Protein AF-A0A7W4ED89-F1 (afdb_monomer_lite)

Structure (mmCIF, N/CA/C/O backbone):
data_AF-A0A7W4ED89-F1
#
_entry.id   AF-A0A7W4ED89-F1
#
loop_
_atom_site.group_PDB
_atom_site.id
_atom_site.type_symbol
_atom_site.label_atom_id
_atom_site.label_alt_id
_atom_site.label_comp_id
_atom_site.label_asym_id
_atom_site.label_entity_id
_atom_site.label_seq_id
_atom_site.pdbx_PDB_ins_code
_atom_site.Cartn_x
_atom_site.Cartn_y
_atom_site.Cartn_z
_atom_site.occupancy
_atom_site.B_iso_or_equiv
_atom_site.auth_seq_id
_atom_site.auth_comp_id
_atom_site.auth_asym_id
_atom_site.auth_atom_id
_atom_site.pdbx_PDB_model_num
ATOM 1 N N . MET A 1 1 ? -25.181 29.603 -11.028 1.00 39.59 1 MET A N 1
ATOM 2 C CA . MET A 1 1 ? -24.629 28.427 -11.731 1.00 39.59 1 MET A CA 1
ATOM 3 C C . MET A 1 1 ? -24.108 27.465 -10.679 1.00 39.59 1 MET A C 1
ATOM 5 O O . MET A 1 1 ? -23.156 27.807 -10.000 1.00 39.59 1 MET A O 1
ATOM 9 N N . ALA A 1 2 ? -24.830 26.353 -10.527 1.00 44.41 2 ALA A N 1
ATOM 10 C CA . ALA A 1 2 ? -24.502 25.099 -9.846 1.00 44.41 2 ALA A CA 1
ATOM 11 C C . ALA A 1 2 ? -23.605 25.145 -8.592 1.00 44.41 2 ALA A C 1
ATOM 13 O O . ALA A 1 2 ? -22.376 25.130 -8.661 1.00 44.41 2 ALA A O 1
ATOM 14 N N . GLU A 1 3 ? -24.274 25.055 -7.448 1.00 48.38 3 GLU A N 1
ATOM 15 C CA . GLU A 1 3 ? -23.773 24.475 -6.205 1.00 48.38 3 GLU A CA 1
ATOM 16 C C . GLU A 1 3 ? -23.340 23.009 -6.407 1.00 48.38 3 GLU A C 1
ATOM 18 O O . GLU A 1 3 ? -24.111 22.076 -6.230 1.00 48.38 3 GLU A O 1
ATOM 23 N N . ASN A 1 4 ? -22.082 22.774 -6.782 1.00 49.00 4 ASN A N 1
ATOM 24 C CA . ASN A 1 4 ? -21.500 21.429 -6.718 1.00 49.00 4 ASN A CA 1
ATOM 25 C C . ASN A 1 4 ? -20.892 21.204 -5.332 1.00 49.00 4 ASN A C 1
ATOM 27 O O . ASN A 1 4 ? -19.684 21.040 -5.169 1.00 49.00 4 ASN A O 1
ATOM 31 N N . ALA A 1 5 ? -21.751 21.229 -4.314 1.00 46.06 5 ALA A N 1
ATOM 32 C CA . ALA A 1 5 ? -21.439 20.607 -3.042 1.00 46.06 5 ALA A CA 1
ATOM 33 C C . ALA A 1 5 ? -21.459 19.097 -3.287 1.00 46.06 5 ALA A C 1
ATOM 35 O O . ALA A 1 5 ? -22.525 18.500 -3.365 1.00 46.06 5 ALA A O 1
ATOM 36 N N . VAL A 1 6 ? -20.286 18.496 -3.485 1.00 55.34 6 VAL A N 1
ATOM 37 C CA . VAL A 1 6 ? -20.125 17.040 -3.537 1.00 55.34 6 VAL A CA 1
ATOM 38 C C . VAL A 1 6 ? -20.440 16.507 -2.137 1.00 55.34 6 VAL A C 1
ATOM 40 O O . VAL A 1 6 ? -19.628 16.712 -1.232 1.00 55.34 6 VAL A O 1
ATOM 43 N N . PRO A 1 7 ? -21.570 15.817 -1.903 1.00 46.41 7 PRO A N 1
ATOM 44 C CA . PRO A 1 7 ? -21.814 15.176 -0.627 1.00 46.41 7 PRO A CA 1
ATOM 45 C C . PRO A 1 7 ? -21.168 13.790 -0.690 1.00 46.41 7 PRO A C 1
ATOM 47 O O . PRO A 1 7 ? -21.847 12.775 -0.744 1.00 46.41 7 PRO A O 1
ATOM 50 N N . ALA A 1 8 ? -19.836 13.729 -0.738 1.00 46.84 8 ALA A N 1
ATOM 51 C CA . ALA A 1 8 ? -19.097 12.464 -0.669 1.00 46.84 8 ALA A CA 1
ATOM 52 C C . ALA A 1 8 ? -18.681 12.170 0.778 1.00 46.84 8 ALA A C 1
ATOM 54 O O . ALA A 1 8 ? -17.545 11.808 1.065 1.00 46.84 8 ALA A O 1
ATOM 55 N N . THR A 1 9 ? -19.615 12.347 1.708 1.00 47.38 9 THR A N 1
ATOM 56 C CA . THR A 1 9 ? -19.542 11.768 3.051 1.00 47.38 9 THR A CA 1
ATOM 57 C C . THR A 1 9 ? -20.345 10.474 3.079 1.00 47.38 9 THR A C 1
ATOM 59 O O . THR A 1 9 ? -21.070 10.207 4.034 1.00 47.38 9 THR A O 1
ATOM 62 N N . GLU A 1 10 ? -20.241 9.645 2.038 1.00 50.25 10 GLU A N 1
ATOM 63 C CA . GLU A 1 10 ? -20.453 8.220 2.254 1.00 50.25 10 GLU A CA 1
ATOM 64 C C . GLU A 1 10 ? -19.276 7.769 3.106 1.00 50.25 10 GLU A C 1
ATOM 66 O O . GLU A 1 10 ? -18.167 7.530 2.626 1.00 50.25 10 GLU A O 1
ATOM 71 N N . VAL A 1 11 ? -19.502 7.765 4.417 1.00 56.44 11 VAL A N 1
ATOM 72 C CA . VAL A 1 11 ? -18.610 7.171 5.400 1.00 56.44 11 VAL A CA 1
ATOM 73 C C . VAL A 1 11 ? -18.496 5.701 5.011 1.00 56.44 11 VAL A C 1
ATOM 75 O O . VAL A 1 11 ? -19.290 4.881 5.450 1.00 56.44 11 VAL A O 1
ATOM 78 N N . LYS A 1 12 ? -17.545 5.376 4.125 1.00 58.78 12 LYS A N 1
ATOM 79 C CA . LYS A 1 12 ? -17.253 4.017 3.656 1.00 58.78 12 LYS A CA 1
ATOM 80 C C . LYS A 1 12 ? -17.259 3.086 4.858 1.00 58.78 12 LYS A C 1
ATOM 82 O O . LYS A 1 12 ? -16.370 3.208 5.689 1.00 58.78 12 LYS A O 1
ATOM 87 N N . ASN A 1 13 ? -18.258 2.221 5.021 1.00 75.12 13 ASN A N 1
ATOM 88 C CA . ASN A 1 13 ? -18.334 1.320 6.175 1.00 75.12 13 ASN A CA 1
ATOM 89 C C . ASN A 1 13 ? -17.001 0.574 6.364 1.00 75.12 13 ASN A C 1
ATOM 91 O O . ASN A 1 13 ? -16.294 0.321 5.388 1.00 75.12 13 ASN A O 1
ATOM 95 N N . LEU A 1 14 ? -16.641 0.202 7.597 1.00 78.69 14 LEU A N 1
ATOM 96 C CA . LEU A 1 14 ? -15.369 -0.494 7.877 1.00 78.69 14 LEU A CA 1
ATOM 97 C C . LEU A 1 14 ? -15.129 -1.695 6.947 1.00 78.69 14 LEU A C 1
ATOM 99 O O . LEU A 1 14 ? -13.996 -1.955 6.553 1.00 78.69 14 LEU A O 1
ATOM 103 N N . GLU A 1 15 ? -16.199 -2.385 6.566 1.00 82.00 15 GLU A N 1
ATOM 104 C CA . GLU A 1 15 ? -16.191 -3.502 5.623 1.00 82.00 15 GLU A CA 1
ATOM 105 C C . GLU A 1 15 ? -15.771 -3.082 4.202 1.00 82.00 15 GLU A C 1
ATOM 107 O O . GLU A 1 15 ? -14.928 -3.728 3.586 1.00 82.00 15 GLU A O 1
ATOM 112 N N . THR A 1 16 ? -16.251 -1.937 3.711 1.00 86.25 16 THR A N 1
ATOM 113 C CA . THR A 1 16 ? -15.840 -1.383 2.408 1.00 86.25 16 THR A CA 1
ATOM 114 C C . THR A 1 16 ? -14.371 -0.947 2.400 1.00 86.25 16 THR A C 1
ATOM 116 O O . THR A 1 16 ? -13.664 -1.206 1.430 1.00 86.25 16 THR A O 1
ATOM 119 N N . LEU A 1 17 ? -13.859 -0.383 3.505 1.00 86.19 17 LEU A N 1
ATOM 120 C CA . LEU A 1 17 ? -12.429 -0.064 3.640 1.00 86.19 17 LEU A CA 1
ATOM 121 C C . LEU A 1 17 ? -11.556 -1.324 3.646 1.00 86.19 17 LEU A C 1
ATOM 123 O O . LEU A 1 17 ? -10.445 -1.316 3.120 1.00 86.19 17 LEU A O 1
ATOM 127 N N . GLN A 1 18 ? -12.047 -2.421 4.228 1.00 87.88 18 GLN A N 1
ATOM 128 C CA . GLN A 1 18 ? -11.350 -3.708 4.198 1.00 87.88 18 GLN A CA 1
ATOM 129 C C 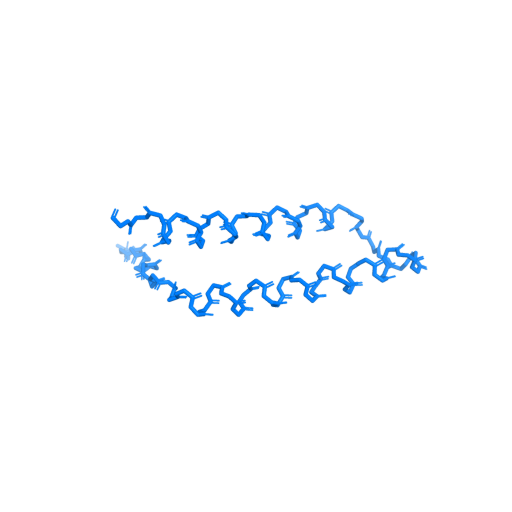. GLN A 1 18 ? -11.331 -4.316 2.793 1.00 87.88 18 GLN A C 1
ATOM 131 O O . GLN A 1 18 ? -10.298 -4.848 2.383 1.00 87.88 18 GLN A O 1
ATOM 136 N N . GLN A 1 19 ? -12.433 -4.204 2.046 1.00 91.12 19 GLN A N 1
ATOM 137 C CA . GLN A 1 19 ? -12.496 -4.619 0.642 1.00 91.12 19 GLN A CA 1
ATOM 138 C C . GLN A 1 19 ? -11.526 -3.802 -0.220 1.00 91.12 19 GLN A C 1
ATOM 140 O O . GLN A 1 19 ? -10.724 -4.374 -0.954 1.00 91.12 19 GLN A O 1
ATOM 145 N N . GLU A 1 20 ? -11.518 -2.477 -0.072 1.00 89.44 20 GLU A N 1
ATOM 146 C CA . GLU A 1 20 ? -10.602 -1.590 -0.797 1.00 89.44 20 GLU A CA 1
ATOM 147 C C . GLU A 1 20 ? -9.133 -1.890 -0.462 1.00 89.44 20 GLU A C 1
ATOM 149 O O . GLU A 1 20 ? -8.282 -1.953 -1.351 1.00 89.44 20 GLU A O 1
ATOM 154 N N . LEU A 1 21 ? -8.834 -2.179 0.807 1.00 92.31 21 LEU A N 1
ATOM 155 C CA . LEU A 1 21 ? -7.514 -2.627 1.243 1.00 92.31 21 LEU A CA 1
ATOM 156 C C . LEU A 1 21 ? -7.104 -3.962 0.604 1.00 92.31 21 LEU A C 1
ATOM 158 O O . LEU A 1 21 ? -5.933 -4.132 0.257 1.00 92.31 21 LEU A O 1
ATOM 162 N N . ALA A 1 22 ? -8.031 -4.909 0.450 1.00 93.31 22 ALA A N 1
ATOM 163 C CA . ALA A 1 22 ? -7.760 -6.179 -0.218 1.00 93.31 22 ALA A CA 1
ATOM 164 C C . ALA A 1 22 ? -7.433 -5.966 -1.704 1.00 93.31 22 ALA A C 1
ATOM 166 O O . ALA A 1 22 ? -6.422 -6.487 -2.179 1.00 93.31 22 ALA A O 1
ATOM 167 N N . THR A 1 23 ? -8.211 -5.131 -2.397 1.00 94.38 23 THR A N 1
ATOM 168 C CA . THR A 1 23 ? -7.969 -4.762 -3.799 1.00 94.38 23 THR A CA 1
ATOM 169 C C . THR A 1 23 ? -6.602 -4.101 -3.973 1.00 94.38 23 THR A C 1
ATOM 171 O O . THR A 1 23 ? -5.773 -4.591 -4.733 1.00 94.38 23 THR A O 1
ATOM 174 N N . LYS A 1 24 ? -6.285 -3.074 -3.174 1.00 91.88 24 LYS A N 1
ATOM 175 C CA . LYS A 1 24 ? -4.995 -2.365 -3.262 1.00 91.88 24 LYS A CA 1
ATOM 176 C C . LYS A 1 24 ? -3.790 -3.257 -2.961 1.00 91.88 24 LYS A C 1
ATOM 178 O O . LYS A 1 24 ? -2.700 -3.046 -3.496 1.00 91.88 24 LYS A O 1
ATOM 183 N N . ARG A 1 25 ? -3.955 -4.271 -2.106 1.00 94.88 25 ARG A N 1
ATOM 184 C CA . ARG A 1 25 ? -2.919 -5.289 -1.869 1.00 94.88 25 ARG A CA 1
ATOM 185 C C . ARG A 1 25 ? -2.722 -6.198 -3.079 1.00 94.88 25 ARG A C 1
ATOM 187 O O . ARG A 1 25 ? -1.575 -6.540 -3.364 1.00 94.88 25 ARG A O 1
ATOM 194 N N . ALA A 1 26 ? -3.795 -6.576 -3.772 1.00 95.00 26 ALA A N 1
ATOM 195 C CA . ALA A 1 26 ? -3.702 -7.335 -5.016 1.00 95.00 26 ALA A CA 1
ATOM 196 C C . ALA A 1 26 ? -2.965 -6.525 -6.096 1.00 95.00 26 ALA A C 1
ATOM 198 O O . ALA A 1 26 ? -1.992 -7.030 -6.658 1.00 95.00 26 ALA A O 1
ATOM 199 N N . ASP A 1 27 ? -3.318 -5.247 -6.264 1.00 92.69 27 ASP A N 1
ATOM 200 C CA . ASP A 1 27 ? -2.653 -4.333 -7.204 1.00 92.69 27 ASP A CA 1
ATOM 201 C C . ASP A 1 27 ? -1.151 -4.196 -6.900 1.00 92.69 27 ASP A C 1
ATOM 203 O O . ASP A 1 27 ? -0.302 -4.259 -7.792 1.00 92.69 27 ASP A O 1
ATOM 207 N N . LEU A 1 28 ? -0.789 -4.062 -5.615 1.00 94.12 28 LEU A N 1
ATOM 208 C CA . LEU A 1 28 ? 0.612 -4.006 -5.194 1.00 94.12 28 LEU A CA 1
ATOM 209 C C . LEU A 1 28 ? 1.360 -5.300 -5.547 1.00 94.12 28 LEU A C 1
ATOM 211 O O . LEU A 1 28 ? 2.518 -5.234 -5.960 1.00 94.12 28 LEU A O 1
ATOM 215 N N . LEU A 1 29 ? 0.738 -6.468 -5.366 1.00 94.38 29 LEU A N 1
ATOM 216 C CA . LEU A 1 29 ? 1.351 -7.758 -5.690 1.00 94.38 29 LEU A CA 1
ATOM 217 C C . LEU A 1 29 ? 1.555 -7.924 -7.195 1.00 94.38 29 LEU A C 1
ATOM 219 O O . LEU A 1 29 ? 2.615 -8.387 -7.616 1.00 94.38 29 LEU A O 1
ATOM 223 N N . GLU A 1 30 ? 0.577 -7.528 -8.002 1.00 92.69 30 GLU A N 1
ATOM 224 C CA . GLU A 1 30 ? 0.689 -7.540 -9.458 1.00 92.69 30 GLU A CA 1
ATOM 225 C C . GLU A 1 30 ? 1.800 -6.597 -9.932 1.00 92.69 30 GLU A C 1
ATOM 227 O O . GLU A 1 30 ? 2.702 -7.014 -10.662 1.00 92.69 30 GLU A O 1
ATOM 232 N N . ALA A 1 31 ? 1.838 -5.370 -9.407 1.00 91.69 31 ALA A N 1
ATOM 233 C CA . ALA A 1 31 ? 2.903 -4.419 -9.703 1.00 91.69 31 ALA A CA 1
ATOM 234 C C . ALA A 1 31 ? 4.285 -4.927 -9.259 1.00 91.69 31 ALA A C 1
ATOM 236 O O . ALA A 1 31 ? 5.278 -4.714 -9.953 1.00 91.69 31 ALA A O 1
ATOM 237 N N . GLN A 1 32 ? 4.379 -5.634 -8.128 1.00 93.25 32 GLN A N 1
ATOM 238 C CA . GLN A 1 32 ? 5.626 -6.271 -7.691 1.00 93.25 32 GLN A CA 1
ATOM 239 C C . GLN A 1 32 ? 6.062 -7.393 -8.633 1.00 93.25 32 GLN A C 1
ATOM 241 O O . GLN A 1 32 ? 7.260 -7.527 -8.889 1.00 93.25 32 GLN A O 1
ATOM 2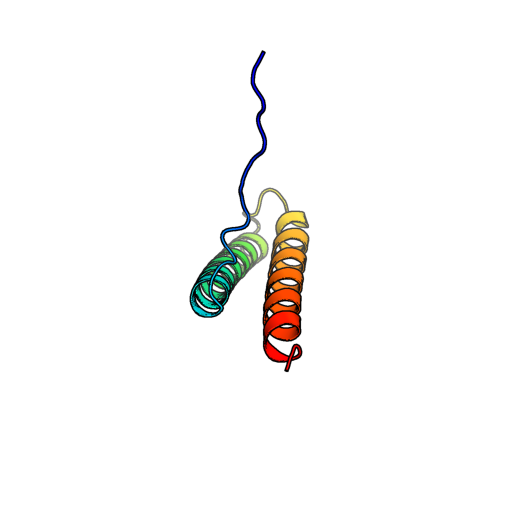46 N N . ARG A 1 33 ? 5.122 -8.193 -9.150 1.00 92.75 33 ARG A N 1
ATOM 247 C CA . ARG A 1 33 ? 5.417 -9.227 -10.152 1.00 92.75 33 ARG A CA 1
ATOM 248 C C . ARG A 1 33 ? 5.932 -8.594 -11.443 1.00 92.75 33 ARG A C 1
ATOM 250 O O . ARG A 1 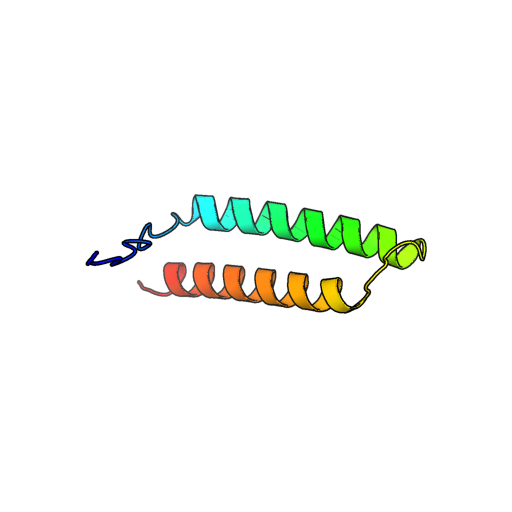33 ? 7.013 -8.972 -11.880 1.00 92.75 33 ARG A O 1
ATOM 257 N N . GLY A 1 34 ? 5.247 -7.576 -11.969 1.00 91.25 34 GLY A N 1
ATOM 258 C CA . GLY A 1 34 ? 5.696 -6.835 -13.153 1.00 91.25 34 GLY A CA 1
ATOM 259 C C . GLY A 1 34 ? 7.058 -6.161 -12.952 1.00 91.25 34 GLY A C 1
ATOM 260 O O . GLY A 1 34 ? 7.912 -6.200 -13.833 1.00 91.25 34 GLY A O 1
ATOM 261 N N . HIS A 1 35 ? 7.320 -5.603 -11.764 1.00 92.25 35 HIS A N 1
ATOM 262 C CA . HIS A 1 35 ? 8.623 -5.009 -11.444 1.00 92.25 35 HIS A CA 1
ATOM 263 C C . HIS A 1 35 ? 9.737 -6.059 -11.410 1.00 92.25 35 HIS A C 1
ATOM 265 O O . HIS A 1 35 ? 10.840 -5.801 -11.881 1.00 92.25 35 HIS A O 1
ATOM 271 N N . ARG A 1 36 ? 9.466 -7.248 -10.856 1.00 90.88 36 ARG A N 1
ATOM 272 C CA . ARG A 1 36 ? 10.423 -8.366 -10.843 1.00 90.88 36 ARG A CA 1
ATOM 273 C C . ARG A 1 36 ? 10.685 -8.922 -12.242 1.00 90.88 36 ARG A C 1
ATOM 275 O O . ARG A 1 36 ? 11.814 -9.310 -12.510 1.00 90.88 36 ARG A O 1
ATOM 282 N N . ALA A 1 37 ? 9.672 -8.942 -13.105 1.00 92.69 37 ALA A N 1
ATOM 283 C CA . ALA A 1 37 ? 9.802 -9.339 -14.505 1.00 92.69 37 ALA A CA 1
ATOM 284 C C . ALA A 1 37 ? 10.516 -8.281 -15.371 1.00 92.69 37 ALA A C 1
ATOM 286 O O . ALA A 1 37 ? 10.944 -8.588 -16.476 1.00 92.69 37 ALA A O 1
ATOM 287 N N . GLY A 1 38 ? 10.662 -7.043 -14.879 1.00 89.75 38 GLY A N 1
ATOM 288 C CA . GLY A 1 38 ? 11.219 -5.924 -15.647 1.00 89.75 38 GLY A CA 1
ATOM 289 C C . GLY A 1 38 ? 10.226 -5.279 -16.622 1.00 89.75 38 GLY A C 1
ATOM 290 O O . GLY A 1 38 ? 10.605 -4.398 -17.385 1.00 89.75 38 GLY A O 1
ATOM 291 N N . GLU A 1 39 ? 8.956 -5.681 -16.577 1.00 88.25 39 GLU A N 1
ATOM 292 C CA . GLU A 1 39 ? 7.885 -5.216 -17.470 1.00 88.25 39 GLU A CA 1
ATOM 293 C C . GLU A 1 39 ? 7.129 -4.001 -16.904 1.00 88.25 39 GLU A C 1
ATOM 295 O O . GLU A 1 39 ? 6.300 -3.389 -17.579 1.00 88.25 39 GLU A O 1
ATOM 300 N N . LEU A 1 40 ? 7.400 -3.621 -15.649 1.00 87.81 40 LEU A N 1
ATOM 301 C CA . LEU A 1 40 ? 6.731 -2.485 -15.023 1.00 87.81 40 LEU A CA 1
ATOM 302 C C . LEU A 1 40 ? 7.248 -1.157 -15.590 1.00 87.81 40 LEU A C 1
ATOM 304 O O . LEU A 1 40 ? 8.311 -0.672 -15.204 1.00 87.81 40 LEU A O 1
ATOM 308 N N . ALA A 1 41 ? 6.424 -0.520 -16.423 1.00 83.50 41 ALA A N 1
ATOM 309 C CA . ALA A 1 41 ? 6.733 0.758 -17.065 1.00 83.50 41 ALA A CA 1
ATOM 310 C C . ALA A 1 41 ? 7.106 1.888 -16.084 1.00 83.50 41 ALA A C 1
ATOM 312 O O . ALA A 1 41 ? 7.915 2.753 -16.414 1.00 83.50 41 ALA A O 1
ATOM 313 N N . ASN A 1 42 ? 6.533 1.904 -14.873 1.00 89.00 42 ASN A N 1
ATOM 314 C CA . ASN A 1 42 ? 6.837 2.920 -13.865 1.00 89.00 42 ASN A CA 1
ATOM 315 C C . ASN A 1 42 ? 7.028 2.316 -12.462 1.00 89.00 42 ASN A C 1
ATOM 317 O O . ASN A 1 42 ? 6.049 2.104 -11.743 1.00 89.00 42 ASN A O 1
ATOM 321 N N . PRO A 1 43 ? 8.278 2.144 -12.002 1.00 89.75 43 PRO A N 1
ATOM 322 C CA . PRO A 1 43 ? 8.587 1.638 -10.664 1.00 89.75 43 PRO A CA 1
ATOM 323 C C . PRO A 1 43 ? 8.026 2.481 -9.510 1.00 89.75 43 PRO A C 1
ATOM 325 O O . PRO A 1 43 ? 7.798 1.958 -8.418 1.00 89.75 43 PRO A O 1
ATOM 328 N N . ARG A 1 44 ? 7.765 3.783 -9.722 1.00 92.81 44 ARG A N 1
ATOM 329 C CA . ARG A 1 44 ? 7.259 4.678 -8.664 1.00 92.81 44 ARG A CA 1
ATOM 330 C C . ARG A 1 44 ? 5.847 4.318 -8.206 1.00 92.81 44 ARG A C 1
ATOM 332 O O . ARG A 1 44 ? 5.482 4.666 -7.083 1.00 92.81 44 ARG A O 1
ATOM 339 N N . ILE A 1 45 ? 5.078 3.588 -9.019 1.00 92.31 45 ILE A N 1
ATOM 340 C CA . ILE A 1 45 ? 3.713 3.178 -8.668 1.00 92.31 45 ILE A CA 1
ATOM 341 C C . ILE A 1 45 ? 3.678 2.286 -7.417 1.00 92.31 45 ILE A C 1
ATOM 343 O O . ILE A 1 45 ? 2.750 2.372 -6.620 1.00 92.31 45 ILE A O 1
ATOM 347 N N . LEU A 1 46 ? 4.743 1.516 -7.160 1.00 93.00 46 LEU A N 1
ATOM 348 C CA . LEU A 1 46 ? 4.883 0.719 -5.937 1.00 93.00 46 LEU A CA 1
ATOM 349 C C . LEU A 1 46 ? 4.848 1.594 -4.676 1.00 93.00 46 LEU A C 1
ATOM 351 O O . LEU A 1 46 ? 4.291 1.192 -3.656 1.00 93.00 46 LEU A O 1
ATOM 355 N N . GLY A 1 47 ? 5.443 2.789 -4.741 1.00 94.50 47 GLY A N 1
ATOM 356 C CA . GLY A 1 47 ? 5.412 3.761 -3.650 1.00 94.50 47 GLY A CA 1
ATOM 357 C C . GLY A 1 47 ? 4.019 4.354 -3.443 1.00 94.50 47 GLY A C 1
ATOM 358 O O . GLY A 1 47 ? 3.593 4.518 -2.301 1.00 94.50 47 GLY A O 1
ATOM 359 N N . VAL A 1 48 ? 3.291 4.604 -4.535 1.00 94.44 48 VAL A N 1
ATOM 360 C CA . VAL A 1 48 ? 1.903 5.090 -4.500 1.00 94.44 48 VAL A CA 1
ATOM 361 C C . VAL A 1 48 ? 0.999 4.061 -3.825 1.00 94.44 48 VAL A C 1
ATOM 363 O O . VAL A 1 48 ? 0.377 4.383 -2.816 1.00 94.44 48 VAL A O 1
ATOM 366 N N . TYR A 1 49 ? 1.026 2.801 -4.270 1.00 93.75 49 TYR A N 1
ATOM 367 C CA . TYR A 1 49 ? 0.224 1.734 -3.665 1.00 93.75 49 TYR A CA 1
ATOM 368 C C . TYR A 1 49 ? 0.533 1.525 -2.179 1.00 93.75 49 TYR A C 1
ATOM 370 O O . TYR A 1 49 ? -0.378 1.363 -1.369 1.00 93.75 49 TYR A O 1
ATOM 378 N N . ARG A 1 50 ? 1.811 1.584 -1.776 1.00 94.81 50 ARG A N 1
ATOM 379 C CA . ARG A 1 50 ? 2.189 1.500 -0.353 1.00 94.81 50 ARG A CA 1
ATOM 380 C C . ARG A 1 50 ? 1.602 2.647 0.468 1.00 94.81 50 ARG A C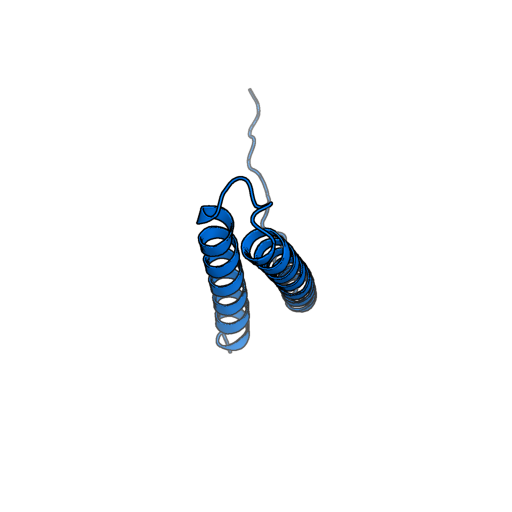 1
ATOM 382 O O . ARG A 1 50 ? 1.126 2.409 1.577 1.00 94.81 50 ARG A O 1
ATOM 389 N N . ARG A 1 51 ? 1.631 3.874 -0.064 1.00 95.88 51 ARG A N 1
ATOM 390 C CA . ARG A 1 51 ? 1.051 5.049 0.597 1.00 95.88 51 ARG A CA 1
ATOM 391 C C . ARG A 1 51 ? -0.465 4.919 0.729 1.00 95.88 51 ARG A C 1
ATOM 393 O O . ARG A 1 51 ? -0.983 5.167 1.811 1.00 95.88 51 ARG A O 1
ATOM 400 N N . GLU A 1 52 ? -1.152 4.509 -0.331 1.00 93.75 52 GLU A N 1
ATOM 401 C CA . GLU A 1 52 ? -2.607 4.312 -0.319 1.00 93.75 52 GLU A CA 1
ATOM 402 C C . GLU A 1 52 ? -3.021 3.254 0.714 1.00 93.75 52 GLU A C 1
ATOM 404 O O . GLU A 1 52 ? -3.897 3.505 1.538 1.00 93.75 52 GLU A O 1
ATOM 409 N N . ILE A 1 53 ? -2.326 2.110 0.765 1.00 94.06 53 ILE A N 1
ATOM 410 C CA . ILE A 1 53 ? -2.572 1.070 1.778 1.00 94.06 53 ILE A CA 1
ATOM 411 C C . ILE A 1 53 ? -2.373 1.622 3.197 1.00 94.06 53 ILE A C 1
ATOM 413 O O . ILE A 1 53 ? -3.179 1.342 4.085 1.00 94.06 53 ILE A O 1
ATOM 417 N N . ALA A 1 54 ? -1.316 2.407 3.429 1.00 94.56 54 ALA A N 1
ATOM 418 C CA . ALA A 1 54 ? -1.060 3.009 4.736 1.00 94.56 54 ALA A CA 1
ATOM 419 C C . ALA A 1 54 ? -2.157 4.009 5.143 1.00 94.56 54 ALA A C 1
ATOM 421 O O . ALA A 1 54 ? -2.554 4.041 6.309 1.00 94.56 54 ALA A O 1
ATOM 422 N N . GLN A 1 55 ? -2.678 4.790 4.194 1.00 93.44 55 GLN A N 1
ATOM 423 C CA . GLN A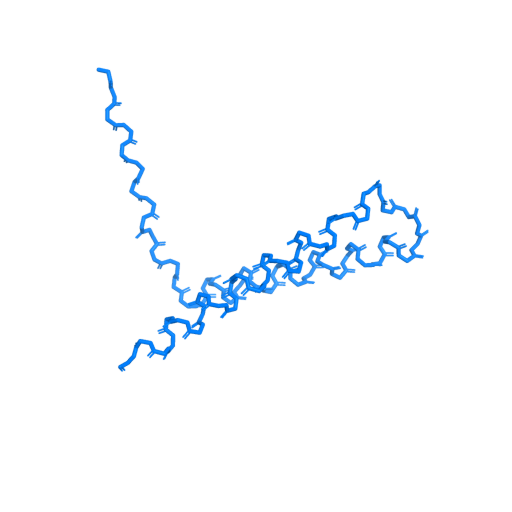 1 55 ? -3.793 5.710 4.429 1.00 93.44 55 GLN A CA 1
ATOM 424 C C . GLN A 1 55 ? -5.071 4.953 4.802 1.00 93.44 55 GLN A C 1
ATOM 426 O O . GLN A 1 55 ? -5.672 5.274 5.824 1.00 93.44 55 GLN A O 1
ATOM 431 N N . ILE A 1 56 ? -5.419 3.891 4.065 1.00 91.88 56 ILE A N 1
ATOM 432 C CA . ILE A 1 56 ? -6.594 3.057 4.369 1.00 91.88 56 ILE A CA 1
ATOM 433 C C . ILE A 1 56 ? -6.459 2.401 5.751 1.00 91.88 56 ILE A C 1
ATOM 435 O O . ILE A 1 56 ? -7.399 2.413 6.542 1.00 91.88 56 ILE A O 1
ATOM 439 N N . LEU A 1 57 ? -5.281 1.866 6.089 1.00 91.69 57 LEU A N 1
ATOM 440 C CA . LEU A 1 57 ? -5.018 1.309 7.422 1.00 91.69 57 LEU A CA 1
ATOM 441 C C . LEU A 1 57 ? -5.160 2.358 8.528 1.00 91.69 57 LEU A C 1
ATOM 443 O O . LEU A 1 57 ? -5.718 2.065 9.585 1.00 91.69 57 LEU A O 1
ATOM 447 N N . THR A 1 58 ? -4.666 3.572 8.284 1.00 93.25 58 THR A N 1
ATOM 448 C CA . THR A 1 58 ? -4.799 4.685 9.228 1.00 9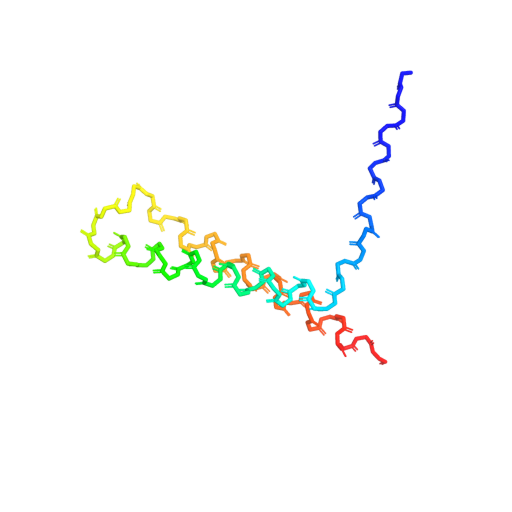3.25 58 THR A CA 1
ATOM 449 C C . THR A 1 58 ? -6.268 5.021 9.430 1.00 93.25 58 THR A C 1
ATOM 451 O O . THR A 1 58 ? -6.711 5.111 10.566 1.00 93.25 58 THR A O 1
ATOM 454 N N . GLU A 1 59 ? -7.044 5.120 8.356 1.00 89.56 59 GLU A N 1
ATOM 455 C CA . GLU A 1 59 ? -8.472 5.409 8.421 1.00 89.56 59 GLU A CA 1
ATOM 456 C C . GLU A 1 59 ? -9.264 4.313 9.153 1.00 89.56 59 GLU A C 1
ATOM 458 O O . GLU A 1 59 ? -10.096 4.620 10.008 1.00 89.56 59 GLU A O 1
ATOM 463 N N . ILE A 1 60 ? -8.952 3.035 8.907 1.00 88.94 60 ILE A N 1
ATOM 464 C CA . ILE A 1 60 ? -9.514 1.904 9.662 1.00 88.94 60 ILE A CA 1
ATOM 465 C C . ILE A 1 60 ? -9.187 2.034 11.154 1.00 88.94 60 ILE A C 1
ATOM 467 O O . ILE A 1 60 ? -10.066 1.843 11.992 1.00 88.94 60 ILE A O 1
ATOM 471 N N . ASN A 1 61 ? -7.937 2.347 11.499 1.00 88.94 61 ASN A N 1
ATOM 472 C CA . ASN A 1 61 ? -7.513 2.479 12.891 1.00 88.94 61 ASN A CA 1
ATOM 473 C C . ASN A 1 61 ? -8.155 3.682 13.582 1.00 88.94 61 ASN A C 1
ATOM 475 O O . ASN A 1 61 ? -8.587 3.542 14.719 1.00 88.94 61 ASN A O 1
ATOM 479 N N . GLN A 1 62 ? -8.266 4.828 12.904 1.00 88.25 62 GLN A N 1
ATOM 480 C CA . GLN A 1 62 ? -8.958 6.005 13.434 1.00 88.25 62 GLN A CA 1
ATOM 481 C C . GLN A 1 62 ? -10.406 5.663 13.777 1.00 88.25 62 GLN A C 1
ATOM 483 O O . GLN A 1 62 ? -10.836 5.900 14.897 1.00 88.25 62 GLN A O 1
ATOM 488 N N . ARG A 1 63 ? -11.117 4.991 12.866 1.00 84.38 63 ARG A N 1
ATOM 489 C CA . ARG A 1 63 ? -12.512 4.574 13.073 1.00 84.38 63 ARG A CA 1
ATOM 490 C C . ARG A 1 63 ? -12.685 3.506 14.157 1.00 84.38 63 ARG A C 1
ATOM 492 O O . ARG A 1 63 ? -13.743 3.434 14.768 1.00 84.38 63 ARG A O 1
ATOM 499 N N . LYS A 1 64 ? -11.672 2.659 14.383 1.00 82.25 64 LYS A N 1
ATOM 500 C CA . LYS A 1 64 ? -11.653 1.667 15.476 1.00 82.25 64 LYS A CA 1
ATOM 501 C C . LYS A 1 64 ? -11.272 2.272 16.832 1.00 82.25 64 LYS A C 1
ATOM 503 O O . LYS A 1 64 ? -11.697 1.748 17.854 1.00 82.25 64 LYS A O 1
ATOM 508 N N . GLY A 1 65 ? -10.420 3.299 16.834 1.00 73.25 65 GLY A N 1
ATOM 509 C CA . GLY A 1 65 ? -9.894 3.970 18.026 1.00 73.25 65 GLY A CA 1
ATOM 510 C C . GLY A 1 65 ? -10.757 5.131 18.520 1.00 73.25 65 GLY A C 1
ATOM 511 O O . GLY A 1 65 ? -10.611 5.537 19.666 1.00 73.25 65 GLY A O 1
ATOM 512 N N . THR A 1 66 ? -11.671 5.642 17.693 1.00 57.69 66 THR A N 1
ATOM 513 C CA . THR A 1 66 ? -12.813 6.444 18.145 1.00 57.69 66 THR A CA 1
ATOM 514 C C . THR A 1 66 ? -13.820 5.535 18.850 1.00 57.69 66 THR A C 1
ATOM 516 O O . THR A 1 66 ? -14.764 5.052 18.225 1.00 57.69 66 THR A O 1
ATOM 519 N N . ASN A 1 67 ? -13.576 5.268 20.132 1.00 45.09 67 ASN A N 1
ATOM 520 C CA . ASN A 1 67 ? -14.521 4.705 21.095 1.00 45.09 67 ASN A CA 1
ATOM 521 C C . ASN A 1 67 ? -14.464 5.555 22.364 1.00 45.09 67 ASN A C 1
ATOM 523 O O . ASN A 1 67 ? -13.324 5.796 22.827 1.00 45.09 67 ASN A O 1
#

pLDDT: mean 81.74, std 17.35, range [39.59, 95.88]

Foldseek 3Di:
DDDPPPPPPPVCPLVNLVVVLVVLVVVLVVLVVCVVVVNNPDPCVNVVSVVVNVVSVVSSVVVVVPD

Sequence (67 aa):
MAENAVPATEVKNLETLQQELATKRADLLEAQRGHRAGELANPRILGVYRREIAQILTEINQRKGTN

Secondary structure (DSSP, 8-state):
-------------HHHHHHHHHHHHHHHHHHHHHHHHT--S-TTHHHHHHHHHHHHHHHHHHHHH--

Radius of gyration: 15.98 Å; chains: 1; bounding box: 36×38×39 Å